Protein AF-A0A5D2HXD3-F1 (afdb_monomer)

Nearest PDB structures (foldseek):
  7uwz-assembly1_A  TM=4.731E-01  e=3.553E+00  synthetic construct
  5ndv-assembly2_S4  TM=2.616E-01  e=5.381E+00  Saccharomyces cerevisiae S288C
  7mq9-assembly1_L4  TM=2.301E-01  e=2.642E+00  Homo sapiens
  8ip9-assembly1_ja  TM=2.229E-01  e=7.680E+00  Triticum aestivum

Organism: Gossypium tomentosum (NCBI:txid34277)

Structure (mmCIF, N/CA/C/O backbone):
data_AF-A0A5D2HXD3-F1
#
_entry.id   AF-A0A5D2HXD3-F1
#
loop_
_atom_site.group_PDB
_atom_site.id
_atom_site.type_symbol
_atom_site.label_atom_id
_atom_site.label_alt_id
_atom_site.label_comp_id
_atom_site.label_asym_id
_atom_site.label_entity_id
_atom_site.label_seq_id
_atom_site.pdbx_PDB_ins_code
_atom_site.Cartn_x
_atom_site.Cartn_y
_atom_site.Cartn_z
_atom_site.occupancy
_atom_site.B_iso_or_equiv
_atom_site.auth_seq_id
_atom_site.auth_comp_id
_atom_site.auth_asym_id
_atom_site.auth_atom_id
_atom_site.pdbx_PDB_model_num
ATOM 1 N N . MET A 1 1 ? 28.229 1.646 -2.979 1.00 35.28 1 MET A N 1
ATOM 2 C CA . MET A 1 1 ? 27.863 2.748 -2.069 1.00 35.28 1 MET A CA 1
ATOM 3 C C . MET A 1 1 ? 26.700 3.480 -2.701 1.00 35.28 1 MET A C 1
ATOM 5 O O . MET A 1 1 ? 26.867 3.996 -3.797 1.00 35.28 1 MET A O 1
ATOM 9 N N . SER A 1 2 ? 25.514 3.406 -2.102 1.00 42.66 2 SER A N 1
ATOM 10 C CA . SER A 1 2 ? 24.307 4.002 -2.679 1.00 42.66 2 SER A CA 1
ATOM 11 C C . SER A 1 2 ? 24.342 5.512 -2.469 1.00 42.66 2 SER A C 1
ATOM 13 O O . SER A 1 2 ? 24.404 5.970 -1.330 1.00 42.66 2 SER A O 1
ATOM 15 N N . LEU A 1 3 ? 24.336 6.268 -3.567 1.00 49.59 3 LEU A N 1
ATOM 16 C CA . LEU A 1 3 ? 24.213 7.722 -3.569 1.00 49.59 3 LEU A CA 1
ATOM 17 C C . LEU A 1 3 ? 22.763 8.076 -3.235 1.00 49.59 3 LEU A C 1
ATOM 19 O O . LEU A 1 3 ? 21.933 8.254 -4.119 1.00 49.59 3 LEU A O 1
ATOM 23 N N . VAL A 1 4 ? 22.444 8.106 -1.945 1.00 52.22 4 VAL A N 1
ATOM 24 C CA . VAL A 1 4 ? 21.231 8.779 -1.484 1.00 52.22 4 VAL A CA 1
ATOM 25 C C . VAL A 1 4 ? 21.553 10.269 -1.528 1.00 52.22 4 VAL A C 1
ATOM 27 O O . VAL A 1 4 ? 22.388 10.739 -0.756 1.00 52.22 4 VAL A O 1
ATOM 30 N N . THR A 1 5 ? 20.973 10.987 -2.488 1.00 57.31 5 THR A N 1
ATOM 31 C CA . THR A 1 5 ? 21.123 12.441 -2.603 1.00 57.31 5 THR A CA 1
ATOM 32 C C . THR A 1 5 ? 20.481 13.122 -1.393 1.00 57.31 5 THR A C 1
ATOM 34 O O . THR A 1 5 ? 19.527 12.609 -0.804 1.00 57.31 5 THR A O 1
ATOM 37 N N . GLU A 1 6 ? 21.010 14.278 -0.992 1.00 57.38 6 GLU A N 1
ATOM 38 C CA . GLU A 1 6 ? 20.520 15.037 0.171 1.00 57.38 6 GLU A CA 1
ATOM 39 C C . GLU A 1 6 ? 19.031 15.412 0.045 1.00 57.38 6 GLU A C 1
ATOM 41 O O . GLU A 1 6 ? 18.339 15.536 1.050 1.00 57.38 6 GLU A O 1
ATOM 46 N N . GLU A 1 7 ? 18.517 15.466 -1.183 1.00 53.12 7 GLU A N 1
ATOM 47 C CA . GLU A 1 7 ? 17.107 15.677 -1.520 1.00 53.12 7 GLU A CA 1
ATOM 48 C C . GLU A 1 7 ? 16.202 14.502 -1.097 1.00 53.12 7 GLU A C 1
ATOM 50 O O . GLU A 1 7 ? 15.149 14.726 -0.506 1.00 53.12 7 GLU A O 1
ATOM 55 N N . ILE A 1 8 ? 16.651 13.247 -1.268 1.00 55.72 8 ILE A N 1
ATOM 56 C CA . ILE A 1 8 ? 15.938 12.043 -0.785 1.00 55.72 8 ILE A CA 1
ATOM 57 C C . ILE A 1 8 ? 15.947 11.987 0.752 1.00 55.72 8 ILE A C 1
ATOM 59 O O . ILE A 1 8 ? 15.026 11.464 1.378 1.00 55.72 8 ILE A O 1
ATOM 63 N N . LYS A 1 9 ? 16.990 12.539 1.386 1.00 51.06 9 LYS A N 1
ATOM 64 C CA . LYS A 1 9 ? 17.054 12.667 2.848 1.00 51.06 9 LYS A CA 1
ATOM 65 C C . LYS A 1 9 ? 16.150 13.795 3.360 1.00 51.06 9 LYS A C 1
ATOM 67 O O . LYS A 1 9 ? 15.583 13.646 4.437 1.00 51.06 9 LYS A O 1
ATOM 72 N N . ALA A 1 10 ? 16.011 14.888 2.609 1.00 51.97 10 ALA A N 1
ATOM 73 C CA . ALA A 1 10 ? 15.162 16.020 2.966 1.00 51.97 10 ALA A CA 1
ATOM 74 C C . ALA A 1 10 ? 13.664 15.696 2.814 1.00 51.97 10 ALA A C 1
ATOM 76 O O . ALA A 1 10 ? 12.894 16.015 3.722 1.00 51.97 10 ALA A O 1
ATOM 77 N N . SER A 1 11 ? 13.266 14.981 1.754 1.00 53.88 11 SER A N 1
ATOM 78 C CA . SER A 1 11 ? 11.865 14.579 1.532 1.00 53.88 11 SER A CA 1
ATOM 79 C C . SER A 1 11 ? 11.352 13.577 2.576 1.00 53.88 11 SER A C 1
ATOM 81 O O . SER A 1 11 ? 10.176 13.587 2.933 1.00 53.88 11 SER A O 1
ATOM 83 N N . ALA A 1 12 ? 12.244 12.781 3.180 1.00 53.59 12 ALA A N 1
ATOM 84 C CA . ALA A 1 12 ? 11.919 11.887 4.295 1.00 53.59 12 ALA A CA 1
ATOM 85 C C . ALA A 1 12 ? 11.495 12.617 5.593 1.00 53.59 12 ALA A C 1
ATOM 87 O O . ALA A 1 12 ? 11.070 11.966 6.548 1.00 53.59 12 ALA A O 1
ATOM 88 N N . SER A 1 13 ? 11.612 13.949 5.644 1.00 55.44 13 SER A N 1
ATOM 89 C CA . SER A 1 13 ? 11.308 14.782 6.822 1.00 55.44 13 SER A CA 1
ATOM 90 C C . SER A 1 13 ? 9.997 15.566 6.711 1.00 55.44 13 SER A C 1
ATOM 92 O O . SER A 1 13 ? 9.614 16.248 7.664 1.00 55.44 13 SER A O 1
ATOM 94 N N . GLU A 1 14 ? 9.305 15.504 5.573 1.00 73.25 14 GLU A N 1
ATOM 95 C CA . GLU A 1 14 ? 8.075 16.265 5.353 1.00 73.25 14 GLU A CA 1
ATOM 96 C C . GLU A 1 14 ? 6.880 15.577 6.018 1.00 73.25 14 GLU A C 1
ATOM 98 O O . GLU A 1 14 ? 6.242 14.679 5.470 1.00 73.25 14 GLU A O 1
ATOM 103 N N . VAL A 1 15 ? 6.575 16.011 7.241 1.00 79.62 15 VAL A N 1
ATOM 104 C CA . VAL A 1 15 ? 5.404 15.548 7.989 1.00 79.62 15 VAL A CA 1
ATOM 105 C C . VAL A 1 15 ? 4.238 16.491 7.734 1.00 79.62 15 VAL A C 1
ATOM 107 O O . VAL A 1 15 ? 4.206 17.621 8.225 1.00 79.62 15 VAL A O 1
ATOM 110 N N . TYR A 1 16 ? 3.244 15.994 7.011 1.00 82.62 16 TYR A N 1
ATOM 111 C CA . TYR A 1 16 ? 1.963 16.665 6.832 1.00 82.62 16 TYR A CA 1
ATOM 112 C C . TYR A 1 16 ? 1.009 16.290 7.975 1.00 82.62 16 TYR A C 1
ATOM 114 O O . TYR A 1 16 ? 1.046 15.175 8.496 1.00 82.62 16 TYR A O 1
ATOM 122 N N . ARG A 1 17 ? 0.171 17.238 8.408 1.00 85.31 17 ARG A N 1
ATOM 123 C CA . ARG A 1 17 ? -0.833 17.034 9.463 1.00 85.31 17 ARG A CA 1
ATOM 124 C C . ARG A 1 17 ? -2.174 17.578 8.990 1.00 85.31 17 ARG A C 1
ATOM 126 O O . ARG A 1 17 ? -2.217 18.647 8.389 1.00 85.31 17 ARG A O 1
ATOM 133 N N . GLY A 1 18 ? -3.247 16.870 9.328 1.00 85.38 18 GLY A N 1
ATOM 134 C CA . GLY A 1 18 ? -4.608 17.206 8.913 1.00 85.38 18 GLY A CA 1
ATOM 135 C C . GLY A 1 18 ? -5.097 16.323 7.767 1.00 85.38 18 GLY A C 1
ATOM 136 O O . GLY A 1 18 ? -4.338 15.980 6.863 1.00 85.38 18 GLY A O 1
ATOM 137 N N . ASP A 1 19 ? -6.374 15.956 7.841 1.00 83.50 19 ASP A N 1
ATOM 138 C CA . ASP A 1 19 ? -7.031 14.996 6.949 1.00 83.50 19 ASP A CA 1
ATOM 139 C C . ASP A 1 19 ? -6.931 15.404 5.467 1.00 83.50 19 ASP A C 1
ATOM 141 O O . ASP A 1 19 ? -6.384 14.667 4.646 1.00 83.50 19 ASP A O 1
ATOM 145 N N . GLU A 1 20 ? -7.342 16.630 5.140 1.00 87.06 20 GLU A N 1
ATOM 146 C CA . GLU A 1 20 ? -7.383 17.140 3.762 1.00 87.06 20 GLU A CA 1
ATOM 147 C C . GLU A 1 20 ? -5.996 17.170 3.098 1.00 87.06 20 GLU A C 1
ATOM 149 O O . GLU A 1 20 ? -5.820 16.708 1.969 1.00 87.06 20 GLU A O 1
ATOM 154 N N . ILE A 1 21 ? -4.980 17.669 3.810 1.00 86.94 21 ILE A N 1
ATOM 155 C CA . ILE A 1 21 ? -3.617 17.788 3.273 1.00 86.94 21 ILE A CA 1
ATOM 156 C C . ILE A 1 21 ? -3.013 16.400 3.055 1.00 86.94 21 ILE A C 1
ATOM 158 O O . ILE A 1 21 ? -2.413 16.153 2.008 1.00 86.94 21 ILE A O 1
ATOM 162 N N . CYS A 1 22 ? -3.184 15.482 4.012 1.00 85.50 22 CYS A N 1
ATOM 163 C CA . CYS A 1 22 ? -2.689 14.113 3.888 1.00 85.50 22 CYS A CA 1
ATOM 164 C C . CYS A 1 22 ? -3.349 13.377 2.714 1.00 85.50 22 CYS A C 1
ATOM 166 O O . CYS A 1 22 ? -2.658 12.678 1.968 1.00 85.50 22 CYS A O 1
ATOM 168 N N . GLN A 1 23 ? -4.651 13.572 2.488 1.00 85.88 23 GLN A N 1
ATOM 169 C CA . GLN A 1 23 ? -5.356 13.015 1.330 1.00 85.88 23 GLN A CA 1
ATOM 170 C C . GLN A 1 23 ? -4.796 13.534 0.002 1.00 85.88 23 GLN A C 1
ATOM 172 O O . GLN A 1 23 ? -4.513 12.740 -0.893 1.00 85.88 23 GLN A O 1
ATOM 177 N N . VAL A 1 24 ? -4.583 14.844 -0.133 1.00 88.62 24 VAL A N 1
ATOM 178 C CA . VAL A 1 24 ? -4.027 15.428 -1.366 1.00 88.62 24 VAL A CA 1
ATOM 179 C C . VAL A 1 24 ? -2.587 14.963 -1.598 1.00 88.62 24 VAL A C 1
ATOM 181 O O . VAL A 1 24 ? -2.238 14.512 -2.690 1.00 88.62 24 VAL A O 1
ATOM 184 N N . LYS A 1 25 ? -1.744 15.028 -0.561 1.00 88.25 25 LYS A N 1
ATOM 185 C CA . LYS A 1 25 ? -0.315 14.704 -0.661 1.00 88.25 25 LYS A CA 1
ATOM 186 C C . LYS A 1 25 ? -0.061 13.226 -0.928 1.00 88.25 25 LYS A C 1
ATOM 188 O O . LYS A 1 25 ? 0.795 12.905 -1.744 1.00 88.25 25 LYS A O 1
ATOM 193 N N . SER A 1 26 ? -0.817 12.330 -0.299 1.00 86.88 26 SER A N 1
ATOM 194 C CA . SER A 1 26 ? -0.689 10.891 -0.554 1.00 86.88 26 SER A CA 1
ATOM 195 C C . SER A 1 26 ? -1.085 10.509 -1.978 1.00 86.88 26 SER A C 1
ATOM 197 O O . SER A 1 26 ? -0.353 9.759 -2.617 1.00 86.88 26 SER A O 1
ATOM 199 N N . LYS A 1 27 ? -2.186 11.058 -2.511 1.00 90.44 27 LYS A N 1
ATOM 200 C CA . LYS A 1 27 ? -2.594 10.843 -3.908 1.00 90.44 27 LYS A CA 1
ATOM 201 C C . LYS A 1 27 ? -1.521 11.329 -4.881 1.00 90.44 27 LYS A C 1
ATOM 203 O O . LYS A 1 27 ? -1.152 10.584 -5.782 1.00 90.44 27 LYS A O 1
ATOM 208 N N . SER A 1 28 ? -1.002 12.541 -4.666 1.00 88.56 28 SER A N 1
ATOM 209 C CA . SER A 1 28 ? 0.068 13.120 -5.489 1.00 88.56 28 SER A CA 1
ATOM 210 C C . SER A 1 28 ? 1.342 12.272 -5.449 1.00 88.56 28 SER A C 1
ATOM 212 O O . SER A 1 28 ? 1.915 11.996 -6.499 1.00 88.56 28 SER A O 1
ATOM 214 N N . LEU A 1 29 ? 1.744 11.797 -4.266 1.00 89.06 29 LEU A N 1
ATOM 215 C CA . LEU A 1 29 ? 2.902 10.917 -4.107 1.00 89.06 29 LEU A CA 1
ATOM 216 C C . LEU A 1 29 ? 2.710 9.574 -4.825 1.00 89.06 29 LEU A C 1
ATOM 218 O O . LEU A 1 29 ? 3.629 9.085 -5.473 1.00 89.06 29 LEU A O 1
ATOM 222 N N . LEU A 1 30 ? 1.525 8.965 -4.717 1.00 91.00 30 LEU A N 1
ATOM 223 C CA . LEU A 1 30 ? 1.221 7.710 -5.407 1.00 91.00 30 LEU A CA 1
ATOM 224 C C . LEU A 1 30 ? 1.280 7.891 -6.925 1.00 91.00 30 LEU A C 1
ATOM 226 O O . LEU A 1 30 ? 1.904 7.076 -7.597 1.00 91.00 30 LEU A O 1
ATOM 230 N N . GLU A 1 31 ? 0.690 8.966 -7.446 1.00 90.06 31 GLU A N 1
ATOM 231 C CA . GLU A 1 31 ? 0.700 9.278 -8.875 1.00 90.06 31 GLU A CA 1
ATOM 232 C C . GLU A 1 31 ? 2.121 9.498 -9.409 1.00 90.06 31 GLU A C 1
ATOM 234 O O . GLU A 1 31 ? 2.502 8.866 -10.395 1.00 90.06 31 GLU A O 1
ATOM 239 N N . GLU A 1 32 ? 2.932 10.312 -8.724 1.00 88.69 32 GLU A N 1
ATOM 240 C CA . GLU A 1 32 ? 4.339 10.549 -9.083 1.00 88.69 32 GLU A CA 1
ATOM 241 C C . GLU A 1 32 ? 5.143 9.239 -9.118 1.00 88.69 32 GLU A C 1
ATOM 243 O O . GLU A 1 32 ? 5.977 9.012 -9.997 1.00 88.69 32 GLU A O 1
ATOM 248 N N . MET A 1 33 ? 4.837 8.333 -8.190 1.00 88.75 33 MET A N 1
ATOM 249 C CA . MET A 1 33 ? 5.487 7.032 -8.073 1.00 88.75 33 MET A CA 1
ATOM 250 C C . MET A 1 33 ? 4.846 5.957 -8.963 1.00 88.75 33 MET A C 1
ATOM 252 O O . MET A 1 33 ? 5.240 4.799 -8.865 1.00 88.75 33 MET A O 1
ATOM 256 N N . GLY A 1 34 ? 3.892 6.289 -9.839 1.00 87.75 34 GLY A N 1
ATOM 257 C CA . GLY A 1 34 ? 3.267 5.338 -10.772 1.00 87.75 34 GLY A CA 1
ATOM 258 C C . GLY A 1 34 ? 2.326 4.319 -10.116 1.00 87.75 34 GLY A C 1
ATOM 259 O O . GLY A 1 34 ? 2.048 3.257 -10.674 1.00 87.75 34 GLY A O 1
ATOM 260 N N . MET A 1 35 ? 1.831 4.629 -8.920 1.00 91.50 35 MET A N 1
ATOM 261 C CA . MET A 1 35 ? 0.855 3.836 -8.180 1.00 91.50 35 MET A CA 1
ATOM 262 C C . MET A 1 35 ? -0.55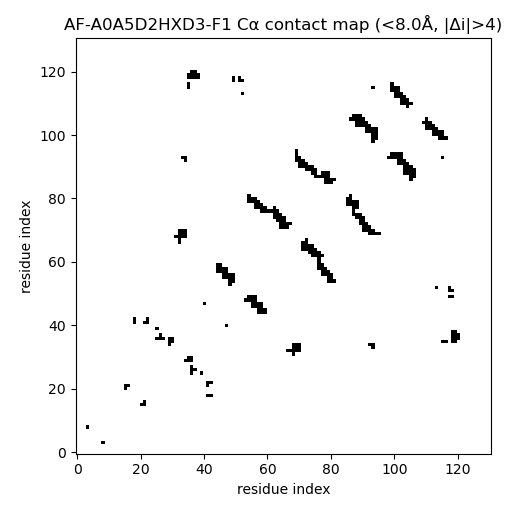3 4.447 -8.323 1.00 91.50 35 MET A C 1
ATOM 264 O O . MET A 1 35 ? -0.703 5.664 -8.437 1.00 91.50 35 MET A O 1
ATOM 268 N N . PRO A 1 36 ? -1.623 3.636 -8.288 1.00 91.00 36 PRO A N 1
ATOM 269 C CA . PRO A 1 36 ? -2.980 4.154 -8.419 1.00 91.00 36 PRO A CA 1
ATOM 270 C C . PRO A 1 36 ? -3.387 5.018 -7.214 1.00 91.00 36 PRO A C 1
ATOM 272 O O . PRO A 1 36 ? -3.205 4.629 -6.062 1.00 91.00 36 PRO A O 1
ATOM 275 N N . ARG A 1 37 ? -3.994 6.184 -7.476 1.00 90.00 37 ARG A N 1
ATOM 276 C CA . ARG A 1 37 ? -4.354 7.194 -6.455 1.00 90.00 37 ARG A CA 1
ATOM 277 C C . ARG A 1 37 ? -5.304 6.694 -5.364 1.00 90.00 37 ARG A C 1
ATOM 279 O O . ARG A 1 37 ? -5.281 7.214 -4.256 1.00 90.00 37 ARG A O 1
ATOM 286 N N . GLY A 1 38 ? -6.146 5.709 -5.667 1.00 87.56 38 GLY A N 1
ATOM 287 C CA . GLY A 1 38 ? -7.073 5.106 -4.706 1.00 87.56 38 GLY A CA 1
ATOM 288 C C . GLY A 1 38 ? -6.494 3.907 -3.953 1.00 87.56 38 GLY A C 1
ATOM 289 O O . GLY A 1 38 ? -7.230 3.253 -3.225 1.00 87.56 38 GLY A O 1
ATOM 290 N N . LEU A 1 39 ? -5.199 3.597 -4.102 1.00 88.19 39 LEU A N 1
ATOM 291 C CA . LEU A 1 39 ? -4.564 2.453 -3.437 1.00 88.19 39 LEU A CA 1
ATOM 292 C C . LEU A 1 39 ? -4.563 2.558 -1.907 1.00 88.19 39 LEU A C 1
ATOM 294 O O . LEU A 1 39 ? -4.535 1.539 -1.218 1.00 88.19 39 LEU A O 1
ATOM 298 N N . LEU A 1 40 ? -4.560 3.781 -1.378 1.00 84.94 40 LEU A N 1
ATOM 299 C CA . LEU A 1 40 ? -4.588 4.062 0.052 1.00 84.94 40 LEU A CA 1
ATOM 300 C C . LEU A 1 40 ? -5.791 4.969 0.349 1.00 84.94 40 LEU A C 1
ATOM 302 O O . LEU A 1 40 ? -5.666 6.190 0.240 1.00 84.94 40 LEU A O 1
ATOM 306 N N . PRO A 1 41 ? -6.963 4.405 0.693 1.00 75.06 41 PRO A N 1
ATOM 307 C CA . PRO A 1 41 ? -8.089 5.197 1.159 1.00 75.06 41 PRO A CA 1
ATOM 308 C C . PRO A 1 41 ? -7.706 5.817 2.505 1.00 75.06 41 PRO A C 1
ATOM 310 O O . PRO A 1 41 ? -7.700 5.143 3.527 1.00 75.06 41 PRO A O 1
ATOM 313 N N . LEU A 1 42 ? -7.332 7.099 2.497 1.00 74.62 42 LEU A N 1
ATOM 314 C CA . LEU A 1 42 ? -6.958 7.840 3.708 1.00 74.62 42 LEU A CA 1
ATOM 315 C C . LEU A 1 42 ? -8.162 8.380 4.496 1.00 74.62 42 LEU A C 1
ATOM 317 O O . LEU A 1 42 ? -7.983 9.093 5.477 1.00 74.62 42 LEU A O 1
ATOM 321 N N . LYS A 1 43 ? -9.381 8.042 4.077 1.00 70.00 43 LYS A N 1
ATOM 322 C CA . LYS A 1 43 ? -10.619 8.396 4.765 1.00 70.00 43 LYS A CA 1
ATOM 323 C C . LYS A 1 43 ? -11.217 7.126 5.373 1.00 70.00 43 LYS A C 1
ATOM 325 O O . LYS A 1 43 ? -11.241 6.102 4.695 1.00 70.00 43 LYS A O 1
ATOM 330 N N . ASP A 1 44 ? -11.655 7.203 6.631 1.00 65.19 44 ASP A N 1
ATOM 331 C CA . ASP A 1 44 ? -12.298 6.098 7.363 1.00 65.19 44 ASP A CA 1
ATOM 332 C C . ASP A 1 44 ? -11.410 4.829 7.518 1.00 65.19 44 ASP A C 1
ATOM 334 O O . ASP A 1 44 ? -11.861 3.708 7.321 1.00 65.19 44 ASP A O 1
ATOM 338 N N . ILE A 1 45 ? -10.128 5.001 7.892 1.00 67.81 45 ILE A N 1
ATOM 339 C CA . ILE A 1 45 ? -9.029 3.995 7.856 1.00 67.81 45 ILE A CA 1
ATOM 340 C C . ILE A 1 45 ? -9.145 2.834 8.891 1.00 67.81 45 ILE A C 1
ATOM 342 O O . ILE A 1 45 ? -8.151 2.212 9.249 1.00 67.81 45 ILE A O 1
ATOM 346 N N . GLU A 1 46 ? -10.319 2.486 9.413 1.00 63.72 46 GLU A N 1
ATOM 347 C CA . GLU A 1 46 ? -10.427 1.399 10.411 1.00 63.72 46 GLU A CA 1
ATOM 348 C C . GLU A 1 46 ? -10.546 0.012 9.750 1.00 63.72 46 GLU A C 1
ATOM 350 O O . GLU A 1 46 ? -9.707 -0.874 9.944 1.00 63.72 46 GLU A O 1
ATOM 355 N N . GLU A 1 47 ? -11.556 -0.166 8.904 1.00 69.12 47 GLU A N 1
ATOM 356 C CA . GLU A 1 47 ? -11.767 -1.360 8.086 1.00 69.12 47 GLU A CA 1
ATOM 357 C C . GLU A 1 47 ? -12.397 -0.919 6.761 1.00 69.12 47 GLU A C 1
ATOM 359 O O . GLU A 1 47 ? -13.539 -0.466 6.725 1.00 69.12 47 GLU A O 1
ATOM 364 N N . CYS A 1 48 ? -11.649 -1.050 5.665 1.00 72.38 48 CYS A N 1
ATOM 365 C CA . CYS A 1 48 ? -12.081 -0.616 4.339 1.00 72.38 48 CYS A CA 1
ATOM 366 C C . CYS A 1 48 ? -12.176 -1.810 3.393 1.00 72.38 48 CYS A C 1
ATOM 368 O O . CYS A 1 48 ? -11.359 -2.726 3.426 1.00 72.38 48 CYS A O 1
ATOM 370 N N . GLY A 1 49 ? -13.155 -1.798 2.496 1.00 72.94 49 GLY A N 1
ATOM 371 C CA . GLY A 1 49 ? -13.231 -2.751 1.394 1.00 72.94 49 GLY A CA 1
ATOM 372 C C . GLY A 1 49 ? -12.862 -2.079 0.081 1.00 72.94 49 GLY A C 1
ATOM 373 O O . GLY A 1 49 ? -13.364 -1.001 -0.218 1.00 72.94 49 GLY A O 1
ATOM 374 N N . PHE A 1 50 ? -12.047 -2.732 -0.746 1.00 80.88 50 PHE A N 1
ATOM 375 C CA . PHE A 1 50 ? -11.982 -2.352 -2.157 1.00 80.88 50 PHE A CA 1
ATOM 376 C C . PHE A 1 50 ? -13.187 -2.964 -2.871 1.00 80.88 50 PHE A C 1
ATOM 378 O O . PHE A 1 50 ? -13.154 -4.144 -3.231 1.00 80.88 50 PHE A O 1
ATOM 385 N N . GLU A 1 51 ? -14.249 -2.176 -3.061 1.00 77.06 51 GLU A N 1
ATOM 386 C CA . GLU A 1 51 ? -15.519 -2.623 -3.659 1.00 77.06 51 GLU A CA 1
ATOM 387 C C . GLU A 1 51 ? -15.302 -3.364 -4.983 1.00 77.06 51 GLU A C 1
ATOM 389 O O . GLU A 1 51 ? -15.834 -4.455 -5.185 1.00 77.06 51 GLU A O 1
ATOM 394 N N . LYS A 1 52 ? -14.413 -2.837 -5.836 1.00 83.31 52 LYS A N 1
ATOM 395 C CA . LYS A 1 52 ? -14.094 -3.399 -7.158 1.00 83.31 52 LYS A CA 1
ATOM 396 C C . LYS A 1 52 ? -13.475 -4.804 -7.113 1.00 83.31 52 LYS A C 1
ATOM 398 O O . LYS A 1 52 ? -13.547 -5.520 -8.107 1.00 83.31 52 LYS A O 1
ATOM 403 N N . ILE A 1 53 ? -12.875 -5.218 -5.992 1.00 86.19 53 ILE A N 1
ATOM 404 C CA . ILE A 1 53 ? -12.305 -6.572 -5.819 1.00 86.19 53 ILE A CA 1
ATOM 405 C C . ILE A 1 53 ? -12.975 -7.378 -4.698 1.00 86.19 53 ILE A C 1
ATOM 407 O O . ILE A 1 53 ? -12.609 -8.535 -4.485 1.00 86.19 53 ILE A O 1
ATOM 411 N N . GLY A 1 54 ? -13.931 -6.792 -3.969 1.00 84.25 54 GLY A N 1
ATOM 412 C CA . GLY A 1 54 ? -14.645 -7.445 -2.869 1.00 84.25 54 GLY A CA 1
ATOM 413 C C . GLY A 1 54 ? -13.734 -7.933 -1.737 1.00 84.25 54 GLY A C 1
ATOM 414 O O . GLY A 1 54 ? -14.020 -8.959 -1.117 1.00 84.25 54 GLY A O 1
ATOM 415 N N . LYS A 1 55 ? -12.603 -7.257 -1.493 1.00 86.31 55 LYS A N 1
ATOM 416 C CA . LYS A 1 55 ? -11.631 -7.648 -0.459 1.00 86.31 55 LYS A CA 1
ATOM 417 C C . LYS A 1 55 ? -11.662 -6.676 0.719 1.00 86.31 55 LYS A C 1
ATOM 419 O O . LYS A 1 55 ? -11.309 -5.513 0.520 1.00 86.31 55 LYS A O 1
ATOM 424 N N . PRO A 1 56 ? -12.009 -7.149 1.933 1.00 88.56 56 PRO A N 1
ATOM 425 C CA . PRO A 1 56 ? -11.785 -6.395 3.157 1.00 88.56 56 PRO A CA 1
ATOM 426 C C . PRO A 1 56 ? -10.288 -6.207 3.406 1.00 88.56 56 PRO A C 1
ATOM 428 O O . PRO A 1 56 ? -9.481 -7.130 3.225 1.00 88.56 56 PRO A O 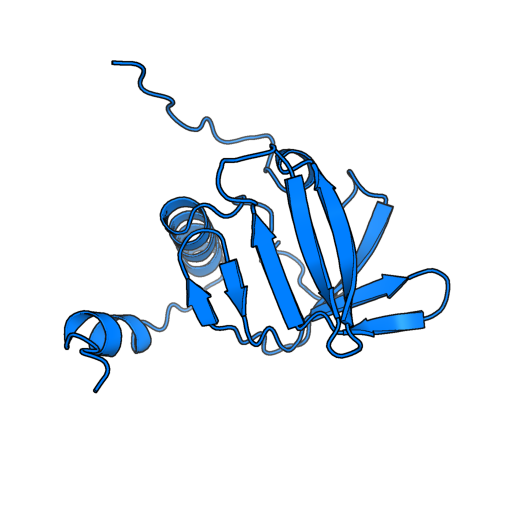1
ATOM 431 N N . VAL A 1 57 ? -9.932 -5.010 3.840 1.00 89.25 57 VAL A N 1
ATOM 432 C CA . VAL A 1 57 ? -8.585 -4.571 4.174 1.00 89.25 57 VAL A CA 1
ATOM 433 C C . VAL A 1 57 ? -8.664 -3.815 5.494 1.00 89.25 57 VAL A C 1
ATOM 435 O O . VAL A 1 57 ? -9.494 -2.930 5.667 1.00 89.25 57 VAL A O 1
ATOM 438 N N . SER A 1 58 ? -7.807 -4.178 6.439 1.00 89.12 58 SER A N 1
ATOM 439 C CA . SER A 1 58 ? -7.657 -3.444 7.689 1.00 89.12 58 SER A CA 1
ATOM 440 C C . SER A 1 58 ? -6.349 -2.672 7.653 1.00 89.12 58 SER A C 1
ATOM 442 O O . SER A 1 58 ? -5.320 -3.176 7.182 1.00 89.12 58 SER A O 1
ATOM 444 N N . TYR A 1 59 ? -6.385 -1.477 8.219 1.00 89.31 59 TYR A N 1
ATOM 445 C CA . TYR A 1 59 ? -5.217 -0.634 8.390 1.00 89.31 59 TYR A CA 1
ATOM 446 C C . TYR A 1 59 ? -4.945 -0.461 9.887 1.00 89.31 59 TYR A C 1
ATOM 448 O O . TYR A 1 59 ? -5.852 -0.472 10.715 1.00 89.31 59 TYR A O 1
ATOM 456 N N . ALA A 1 60 ? -3.675 -0.391 10.259 1.00 88.25 60 ALA A N 1
ATOM 457 C CA . ALA A 1 60 ? -3.257 -0.042 11.605 1.00 88.25 60 ALA A CA 1
ATOM 458 C C . ALA A 1 60 ? -3.250 1.481 11.766 1.00 88.25 60 ALA A C 1
ATOM 460 O O . ALA A 1 60 ? -3.199 2.217 10.782 1.00 88.25 60 ALA A O 1
ATOM 461 N N . THR A 1 61 ? -3.202 1.945 13.016 1.00 85.19 61 THR A N 1
ATOM 462 C CA . THR A 1 61 ? -3.029 3.368 13.345 1.00 85.19 61 THR A CA 1
ATOM 463 C C . THR A 1 61 ? -1.795 3.976 12.673 1.00 85.19 61 THR A C 1
ATOM 465 O O . THR A 1 61 ? -1.811 5.141 12.293 1.00 85.19 61 THR A O 1
ATOM 468 N N . GLU A 1 62 ? -0.737 3.180 12.501 1.00 85.06 62 GLU A N 1
ATOM 469 C CA . GLU A 1 62 ?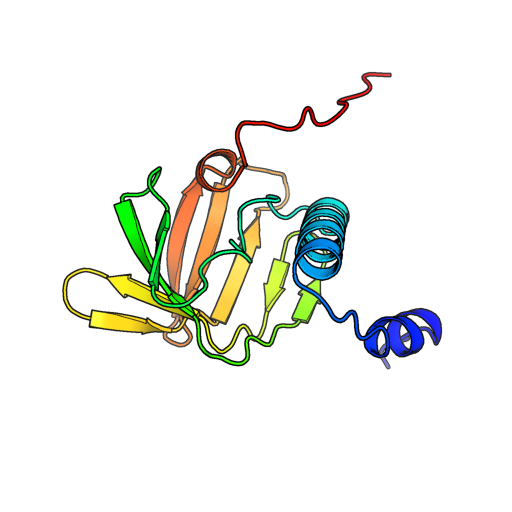 0.492 3.588 11.829 1.00 85.06 62 GLU A CA 1
ATOM 470 C C . GLU A 1 62 ? 0.795 2.641 10.664 1.00 85.06 62 GLU A C 1
ATOM 472 O O . GLU A 1 62 ? 1.013 1.438 10.846 1.00 85.06 62 GLU A O 1
ATOM 477 N N . VAL A 1 63 ? 0.824 3.201 9.454 1.00 89.06 63 VAL A N 1
ATOM 478 C CA . VAL A 1 63 ? 1.221 2.511 8.223 1.00 89.06 63 VAL A CA 1
ATOM 479 C C . VAL A 1 63 ? 2.579 3.047 7.800 1.00 89.06 63 VAL A C 1
ATOM 481 O O . VAL A 1 63 ? 2.768 4.254 7.667 1.00 89.06 63 VAL A O 1
ATOM 484 N N . THR A 1 64 ? 3.535 2.149 7.576 1.00 90.81 64 THR A N 1
ATOM 485 C CA . THR A 1 64 ? 4.881 2.513 7.114 1.00 90.81 64 THR A CA 1
ATOM 486 C C . THR A 1 64 ? 5.233 1.719 5.872 1.00 90.81 64 THR A C 1
ATOM 488 O O . THR A 1 64 ? 4.855 0.555 5.745 1.00 90.81 64 THR A O 1
ATOM 491 N N . ALA A 1 65 ? 5.940 2.348 4.938 1.00 92.88 65 ALA A N 1
ATOM 492 C CA . ALA A 1 65 ? 6.414 1.701 3.726 1.00 92.88 65 ALA A CA 1
ATOM 493 C C . ALA A 1 65 ? 7.589 2.470 3.118 1.00 92.88 65 ALA A C 1
ATOM 495 O O . ALA A 1 65 ? 7.823 3.635 3.430 1.00 92.88 65 ALA A O 1
ATOM 496 N N . VAL A 1 66 ? 8.305 1.811 2.213 1.00 91.81 66 VAL A N 1
ATOM 497 C CA . VAL A 1 66 ? 9.273 2.435 1.311 1.00 91.81 66 VAL A CA 1
ATOM 498 C C . VAL A 1 66 ? 8.644 2.480 -0.073 1.00 91.81 66 VAL A C 1
ATOM 500 O O . VAL A 1 66 ? 8.323 1.429 -0.627 1.00 91.81 66 VAL A O 1
ATOM 503 N N . ILE A 1 67 ? 8.460 3.680 -0.617 1.00 89.75 67 ILE A N 1
ATOM 504 C CA . ILE A 1 67 ? 7.866 3.884 -1.939 1.00 89.75 67 ILE A CA 1
ATOM 505 C C . ILE A 1 67 ? 8.990 4.145 -2.943 1.00 89.75 67 ILE A C 1
ATOM 507 O O . ILE A 1 67 ? 9.863 4.980 -2.725 1.00 89.75 67 ILE A O 1
ATOM 511 N N . GLU A 1 68 ? 8.973 3.385 -4.026 1.00 90.75 68 GLU A N 1
ATOM 512 C CA . GLU A 1 68 ? 9.822 3.512 -5.202 1.00 90.75 68 GLU A CA 1
ATOM 513 C C . GLU A 1 68 ? 8.917 3.615 -6.438 1.00 90.75 68 GLU A C 1
ATOM 515 O O . GLU A 1 68 ? 7.716 3.331 -6.387 1.00 90.75 68 GLU A O 1
ATOM 520 N N . LYS A 1 69 ? 9.500 3.956 -7.588 1.00 91.00 69 LYS A N 1
ATOM 521 C CA . LYS A 1 69 ? 8.762 3.967 -8.852 1.00 91.00 69 LYS A CA 1
ATOM 522 C C . LYS A 1 69 ? 8.110 2.602 -9.122 1.00 91.00 69 LYS A C 1
ATOM 524 O O . LYS A 1 69 ? 8.791 1.577 -9.150 1.00 91.00 69 LYS A O 1
ATOM 529 N N . ASN A 1 70 ? 6.797 2.615 -9.341 1.00 91.75 70 ASN A N 1
ATOM 530 C CA . ASN A 1 70 ? 5.904 1.479 -9.567 1.00 91.75 70 ASN A CA 1
ATOM 531 C C . ASN A 1 70 ? 5.912 0.424 -8.448 1.00 91.75 70 ASN A C 1
ATOM 533 O O . ASN A 1 70 ? 5.469 -0.707 -8.671 1.00 91.75 70 ASN A O 1
ATOM 537 N N . ARG A 1 71 ? 6.442 0.734 -7.254 1.00 93.25 71 ARG A N 1
ATOM 538 C CA . ARG A 1 71 ? 6.628 -0.269 -6.205 1.00 93.25 71 ARG A CA 1
ATOM 539 C C . ARG A 1 71 ? 6.589 0.302 -4.793 1.00 93.25 71 ARG A C 1
ATOM 541 O O . ARG A 1 71 ? 7.243 1.274 -4.462 1.00 93.25 71 ARG A O 1
ATOM 548 N N . ILE A 1 72 ? 5.904 -0.403 -3.908 1.00 95.00 72 ILE A N 1
ATOM 549 C CA . ILE A 1 72 ? 5.898 -0.193 -2.465 1.00 95.00 72 ILE A CA 1
ATOM 550 C C . ILE A 1 72 ? 6.533 -1.430 -1.823 1.00 95.00 72 ILE A C 1
ATOM 552 O O . ILE A 1 72 ? 6.145 -2.561 -2.116 1.00 95.00 72 ILE A O 1
ATOM 556 N N . LYS A 1 73 ? 7.527 -1.234 -0.959 1.00 94.12 73 LYS A N 1
ATOM 557 C CA . LYS A 1 73 ? 8.247 -2.285 -0.225 1.00 94.12 73 LYS A CA 1
ATOM 558 C C . LYS A 1 73 ? 8.134 -2.059 1.274 1.00 94.12 73 LYS A C 1
ATOM 560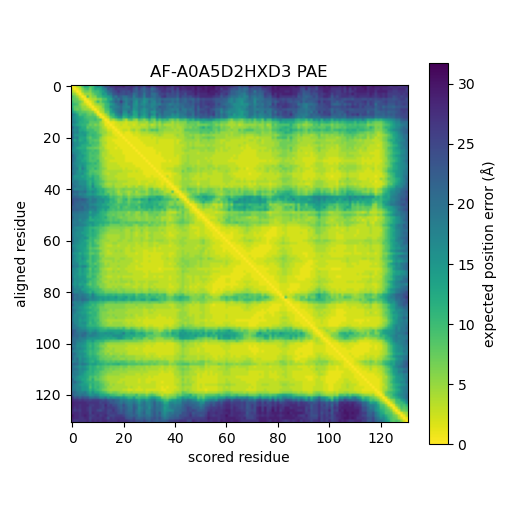 O O . LYS A 1 73 ? 7.929 -0.933 1.721 1.00 94.12 73 LYS A O 1
ATOM 565 N N . LYS A 1 74 ? 8.383 -3.114 2.057 1.00 93.88 74 LYS A N 1
ATOM 566 C CA . LYS A 1 74 ? 8.398 -3.053 3.531 1.00 93.88 74 LYS A CA 1
ATOM 567 C C . LYS A 1 74 ? 7.113 -2.428 4.089 1.00 93.88 74 LYS A C 1
ATOM 569 O O . LYS A 1 74 ? 7.169 -1.665 5.049 1.00 93.88 74 LYS A O 1
ATOM 574 N N . LEU A 1 75 ? 5.983 -2.726 3.448 1.00 94.50 75 LEU A N 1
ATOM 575 C CA . LEU A 1 75 ? 4.677 -2.260 3.881 1.00 94.50 75 LEU A CA 1
ATOM 576 C C . LEU A 1 75 ? 4.338 -2.907 5.226 1.00 94.50 75 LEU A C 1
ATOM 578 O O . LEU A 1 75 ? 4.396 -4.126 5.365 1.00 94.50 75 LEU A O 1
ATOM 582 N N . ASN A 1 76 ? 3.990 -2.087 6.209 1.00 93.38 76 ASN A N 1
ATOM 583 C CA . ASN A 1 76 ? 3.518 -2.511 7.520 1.00 93.38 76 ASN A CA 1
ATOM 584 C C . ASN A 1 76 ? 2.209 -1.806 7.852 1.00 93.38 76 ASN A C 1
ATOM 586 O O . ASN A 1 76 ? 1.924 -0.726 7.343 1.00 93.38 76 ASN A O 1
ATOM 590 N N . GLY A 1 77 ? 1.428 -2.420 8.737 1.00 91.12 77 GLY A N 1
ATOM 591 C CA . GLY A 1 77 ? 0.151 -1.859 9.164 1.00 91.12 77 GLY A CA 1
ATOM 592 C C . GLY A 1 77 ? -0.985 -2.070 8.165 1.00 91.12 77 GLY A C 1
ATOM 593 O O . GLY A 1 77 ? -2.047 -1.511 8.369 1.00 91.12 77 GLY A O 1
ATOM 594 N N . VAL A 1 78 ? -0.813 -2.891 7.122 1.00 91.94 78 VAL A N 1
ATOM 595 C CA . VAL A 1 78 ? -1.892 -3.238 6.181 1.00 91.94 78 VAL A CA 1
ATOM 596 C C . VAL A 1 78 ? -2.118 -4.746 6.175 1.00 91.94 78 VAL A C 1
ATOM 598 O O . VAL A 1 78 ? -1.178 -5.534 6.019 1.00 91.94 78 VAL A O 1
ATOM 601 N N . LYS A 1 79 ? -3.377 -5.157 6.335 1.00 91.88 79 LYS A N 1
ATOM 602 C CA . LYS A 1 79 ? -3.810 -6.555 6.259 1.00 91.88 79 LYS A CA 1
ATOM 603 C C . LYS A 1 79 ? -4.964 -6.689 5.284 1.00 91.88 79 LYS A C 1
ATOM 605 O O . LYS A 1 79 ? -5.862 -5.864 5.285 1.00 91.88 79 LYS A O 1
ATOM 610 N N . SER A 1 80 ? -4.986 -7.758 4.500 1.00 91.62 80 SER A N 1
ATOM 611 C CA . SER A 1 80 ? -6.136 -8.121 3.672 1.00 91.62 80 SER A CA 1
ATOM 612 C C . SER A 1 80 ? -6.756 -9.415 4.177 1.00 91.62 80 SER A C 1
ATOM 614 O O . SER A 1 80 ? -6.049 -10.323 4.622 1.00 91.62 80 SER A O 1
ATOM 616 N N . LYS A 1 81 ? -8.084 -9.504 4.126 1.00 89.88 81 LYS A N 1
ATOM 617 C CA . LYS A 1 81 ? -8.807 -10.719 4.485 1.00 89.88 81 LYS A CA 1
ATOM 618 C C . LYS A 1 81 ? -8.852 -11.660 3.287 1.00 89.88 81 LYS A C 1
ATOM 620 O O . LYS A 1 81 ? -9.532 -11.400 2.291 1.00 89.88 81 LYS A O 1
ATOM 625 N N . GLU A 1 82 ? -8.147 -12.780 3.394 1.00 82.88 82 GLU A N 1
ATOM 626 C CA . GLU A 1 82 ? -8.257 -13.881 2.442 1.00 82.88 82 GLU A CA 1
ATOM 627 C C . GLU A 1 82 ? -9.043 -15.023 3.093 1.00 82.88 82 GLU A C 1
ATOM 629 O O . GLU A 1 82 ? -8.627 -15.607 4.094 1.00 82.88 82 GLU A O 1
ATOM 634 N N . LEU A 1 83 ? -10.221 -15.315 2.530 1.00 81.56 83 LEU A N 1
ATOM 635 C CA . LEU A 1 83 ? -11.199 -16.252 3.088 1.00 81.56 83 LEU A CA 1
ATOM 636 C C . LEU A 1 83 ? -11.583 -15.870 4.530 1.00 81.56 83 LEU A C 1
ATOM 638 O O . LEU A 1 83 ? -12.334 -14.919 4.741 1.00 81.56 83 LEU A O 1
ATOM 642 N N . LEU A 1 84 ? -11.063 -16.600 5.516 1.00 82.56 84 LEU A N 1
ATOM 643 C CA . LEU A 1 84 ? -11.346 -16.416 6.940 1.00 82.56 84 LEU A CA 1
ATOM 644 C C . LEU A 1 84 ? -10.150 -15.848 7.721 1.00 82.56 84 LEU A C 1
ATOM 646 O O . LEU A 1 84 ? -10.271 -15.615 8.921 1.00 82.56 84 LEU A O 1
ATOM 650 N N . ILE A 1 85 ? -9.006 -15.617 7.067 1.00 88.50 85 ILE A N 1
ATOM 651 C CA . ILE A 1 85 ? -7.742 -15.263 7.722 1.00 88.50 85 ILE A CA 1
ATOM 652 C C . ILE A 1 85 ? -7.301 -13.862 7.286 1.00 88.50 85 ILE A C 1
ATOM 654 O O . ILE A 1 85 ? -7.327 -13.519 6.105 1.00 88.50 85 ILE A O 1
ATOM 658 N N . TRP A 1 86 ? -6.865 -13.052 8.250 1.00 91.12 86 TRP A N 1
ATOM 659 C CA . TRP A 1 86 ? -6.202 -11.776 7.988 1.00 91.12 86 TRP A CA 1
ATOM 660 C C . TRP A 1 86 ? -4.727 -12.002 7.669 1.00 91.12 86 TRP A C 1
ATOM 662 O O . TRP A 1 86 ? -3.985 -12.536 8.494 1.00 91.12 86 TRP A O 1
ATOM 672 N N . VAL A 1 87 ? -4.295 -11.567 6.490 1.00 92.25 87 VAL A N 1
ATOM 673 C CA . VAL A 1 87 ? -2.927 -11.748 6.000 1.00 92.25 87 VAL A CA 1
ATOM 674 C C . VAL A 1 87 ? -2.258 -10.389 5.840 1.00 92.25 87 VAL A C 1
ATOM 676 O O . VAL A 1 87 ? -2.843 -9.467 5.277 1.00 92.25 87 VAL A O 1
ATOM 679 N N . THR A 1 88 ? -1.032 -10.251 6.338 1.00 93.94 88 THR A N 1
ATOM 680 C CA . THR A 1 88 ? -0.240 -9.026 6.186 1.00 93.94 88 THR A CA 1
ATOM 681 C C . THR A 1 88 ? 0.305 -8.897 4.766 1.00 93.94 88 THR A C 1
ATOM 683 O O . THR A 1 88 ? 0.721 -9.879 4.145 1.00 93.94 88 THR A O 1
ATOM 686 N N . LEU A 1 89 ? 0.316 -7.668 4.257 1.00 94.50 89 LEU A N 1
ATOM 687 C CA . LEU A 1 89 ? 0.921 -7.330 2.970 1.00 94.50 89 LEU A CA 1
ATOM 688 C C . LEU A 1 89 ? 2.324 -6.762 3.199 1.00 94.50 89 LEU A C 1
ATOM 690 O O . LEU A 1 89 ? 2.516 -6.016 4.151 1.00 94.50 89 LEU A O 1
ATOM 694 N N . SER A 1 90 ? 3.290 -7.113 2.345 1.00 94.50 90 SER A N 1
ATOM 695 C CA . SER A 1 90 ? 4.689 -6.661 2.452 1.00 94.50 90 SER A CA 1
ATOM 696 C C . SER A 1 90 ? 5.154 -5.817 1.268 1.00 94.50 90 SER A C 1
ATOM 698 O O . SER A 1 90 ? 5.902 -4.853 1.447 1.00 94.50 90 SER A O 1
ATOM 700 N N . ASP A 1 91 ? 4.720 -6.175 0.060 1.00 95.94 91 ASP A N 1
ATOM 701 C CA . ASP A 1 91 ? 5.129 -5.524 -1.179 1.00 95.94 91 ASP A CA 1
ATOM 702 C C . ASP A 1 91 ? 3.916 -5.313 -2.080 1.00 95.94 91 ASP A C 1
ATOM 704 O O . ASP A 1 91 ? 3.044 -6.177 -2.178 1.00 95.94 91 ASP A O 1
ATOM 708 N N . ILE A 1 92 ? 3.902 -4.194 -2.793 1.00 95.44 92 ILE A N 1
ATOM 709 C CA . ILE A 1 92 ? 2.938 -3.897 -3.850 1.00 95.44 92 ILE A CA 1
ATOM 710 C C . ILE A 1 92 ? 3.730 -3.414 -5.056 1.00 95.44 92 ILE A C 1
ATOM 712 O O . ILE A 1 92 ? 4.662 -2.638 -4.889 1.00 95.44 92 ILE A O 1
ATOM 716 N N . TYR A 1 93 ? 3.416 -3.861 -6.264 1.00 94.81 93 TYR A N 1
ATOM 717 C CA . TYR A 1 93 ? 4.077 -3.346 -7.461 1.00 94.81 93 TYR A CA 1
ATOM 718 C C . TYR A 1 93 ? 3.175 -3.410 -8.685 1.00 94.81 93 TYR A C 1
ATOM 720 O O . TYR A 1 93 ? 2.311 -4.279 -8.786 1.00 94.81 93 TYR A O 1
ATOM 728 N N . VAL A 1 94 ? 3.406 -2.495 -9.614 1.00 93.81 94 VAL A N 1
ATOM 729 C CA . VAL A 1 94 ? 2.861 -2.524 -10.971 1.00 93.81 94 VAL A CA 1
ATOM 730 C C . VAL A 1 94 ? 3.958 -3.074 -11.881 1.00 93.81 94 VAL A C 1
ATOM 732 O O . VAL A 1 94 ? 5.129 -2.732 -11.711 1.00 93.81 94 VAL A O 1
ATOM 735 N N . ASP A 1 95 ? 3.610 -3.982 -12.793 1.00 84.62 95 ASP A N 1
ATOM 736 C CA . ASP A 1 95 ? 4.597 -4.559 -13.715 1.00 84.62 95 ASP A CA 1
ATOM 737 C C . ASP A 1 95 ? 5.217 -3.479 -14.623 1.00 84.62 95 ASP A C 1
ATOM 739 O O . ASP A 1 95 ? 4.539 -2.533 -15.021 1.00 84.62 95 ASP A O 1
ATOM 743 N N . ASP A 1 96 ? 6.491 -3.653 -14.986 1.00 77.94 96 ASP A N 1
ATOM 744 C CA . ASP A 1 96 ? 7.209 -2.844 -15.978 1.00 77.94 96 ASP A CA 1
ATOM 745 C C . ASP A 1 96 ? 7.812 -3.794 -17.038 1.00 77.94 96 ASP A C 1
ATOM 747 O O . ASP A 1 96 ? 8.644 -4.635 -16.680 1.00 77.94 96 ASP A O 1
ATOM 751 N N . PRO A 1 97 ? 7.372 -3.750 -18.313 1.00 80.50 97 PRO A N 1
ATOM 752 C C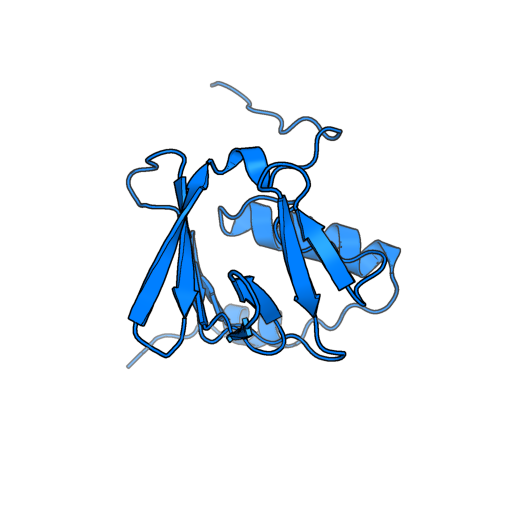A . PRO A 1 97 ? 6.408 -2.812 -18.897 1.00 80.50 97 PRO A CA 1
ATOM 753 C C . PRO A 1 97 ? 4.980 -2.982 -18.349 1.00 80.50 97 PRO A C 1
ATOM 755 O O . PRO A 1 97 ? 4.567 -4.084 -17.992 1.00 80.50 97 PRO A O 1
ATOM 758 N N . ALA A 1 98 ? 4.217 -1.883 -18.317 1.00 81.62 98 ALA A N 1
ATOM 759 C CA . ALA A 1 98 ? 2.885 -1.823 -17.714 1.00 81.62 98 ALA A CA 1
ATOM 760 C C . ALA A 1 98 ? 1.902 -2.835 -18.329 1.00 81.62 98 ALA A C 1
ATOM 762 O O . ALA A 1 98 ? 1.364 -2.633 -19.416 1.00 81.62 98 ALA A O 1
ATOM 763 N N . THR A 1 99 ? 1.612 -3.909 -17.591 1.00 85.88 99 THR A N 1
ATOM 764 C CA . THR A 1 99 ? 0.624 -4.942 -17.967 1.00 85.88 99 THR A CA 1
ATOM 765 C C . THR A 1 99 ? -0.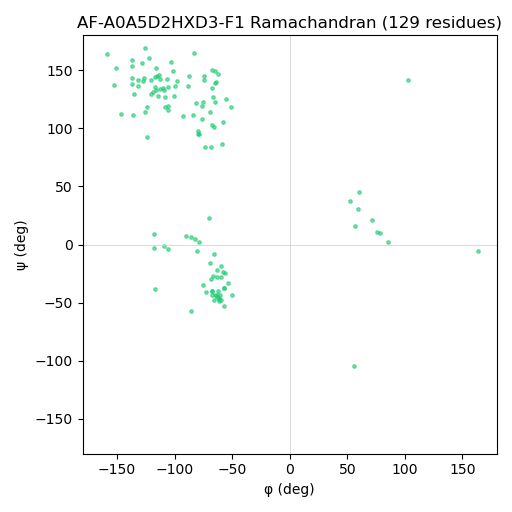821 -4.525 -17.668 1.00 85.88 99 THR A C 1
ATOM 767 O O . THR A 1 99 ? -1.760 -5.259 -17.981 1.00 85.88 99 THR A O 1
ATOM 770 N N . GLY A 1 100 ? -1.012 -3.375 -17.011 1.00 89.44 100 GLY A N 1
ATOM 771 C CA . GLY A 1 100 ? -2.301 -2.941 -16.467 1.00 89.44 100 GLY A CA 1
ATOM 772 C C . GLY A 1 100 ? -2.700 -3.665 -15.177 1.00 89.44 100 GLY A C 1
ATOM 773 O O . GLY A 1 100 ? -3.845 -3.533 -14.736 1.00 89.44 100 GLY A O 1
ATOM 774 N N . LYS A 1 101 ? -1.783 -4.427 -14.563 1.00 93.00 101 LYS A N 1
ATOM 775 C CA . LYS A 1 101 ? -2.007 -5.131 -13.298 1.00 93.00 101 LYS A CA 1
ATOM 776 C C . LYS A 1 101 ? -1.137 -4.581 -12.177 1.00 93.00 101 LYS A C 1
ATOM 778 O O . LYS A 1 101 ? 0.014 -4.208 -12.376 1.00 93.00 101 LYS A O 1
ATOM 783 N N . ILE A 1 102 ? -1.707 -4.602 -10.982 1.00 94.25 102 ILE A N 1
ATOM 784 C CA . ILE A 1 102 ? -1.035 -4.340 -9.717 1.00 94.25 102 ILE A CA 1
ATOM 785 C C . ILE A 1 102 ? -1.007 -5.633 -8.905 1.00 94.25 102 ILE A C 1
ATOM 787 O O . ILE A 1 102 ? -2.008 -6.349 -8.821 1.00 94.25 102 ILE A O 1
ATOM 791 N N . THR A 1 103 ? 0.147 -5.951 -8.331 1.00 95.12 103 THR A N 1
ATOM 792 C CA . THR A 1 103 ? 0.401 -7.191 -7.602 1.00 95.12 103 THR A CA 1
ATOM 793 C C . THR A 1 103 ? 0.754 -6.902 -6.154 1.00 95.12 103 THR A C 1
ATOM 795 O O . THR A 1 103 ? 1.641 -6.105 -5.869 1.00 95.12 103 THR A O 1
ATOM 798 N N . PHE A 1 104 ? 0.098 -7.613 -5.244 1.00 95.12 104 PHE A N 1
ATOM 799 C CA . PHE A 1 104 ? 0.291 -7.552 -3.802 1.00 95.12 104 PHE A CA 1
ATOM 800 C C . PHE A 1 104 ? 0.972 -8.837 -3.346 1.00 95.12 104 PHE A C 1
ATOM 802 O O . PHE A 1 104 ? 0.548 -9.925 -3.741 1.00 95.12 104 PHE A O 1
ATOM 809 N N . LYS A 1 105 ? 2.010 -8.728 -2.516 1.00 95.50 105 LYS A N 1
ATOM 810 C CA . LYS A 1 105 ? 2.715 -9.867 -1.924 1.00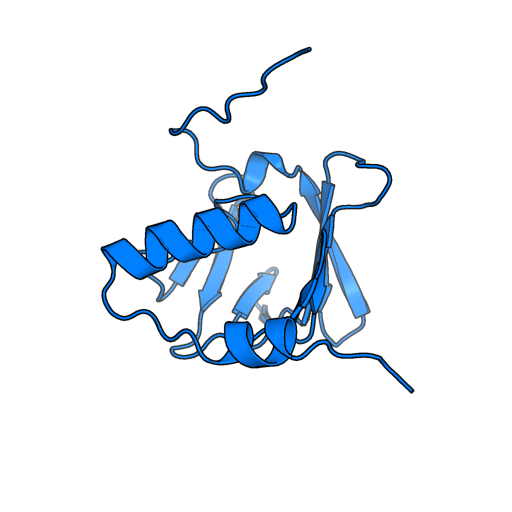 95.50 105 LYS A CA 1
ATOM 811 C C . LYS A 1 105 ? 2.566 -9.889 -0.415 1.00 95.50 105 LYS A C 1
ATOM 813 O O . LYS A 1 105 ? 2.455 -8.848 0.233 1.00 95.50 105 LYS A O 1
ATOM 818 N N . THR A 1 106 ? 2.628 -11.093 0.129 1.00 94.25 1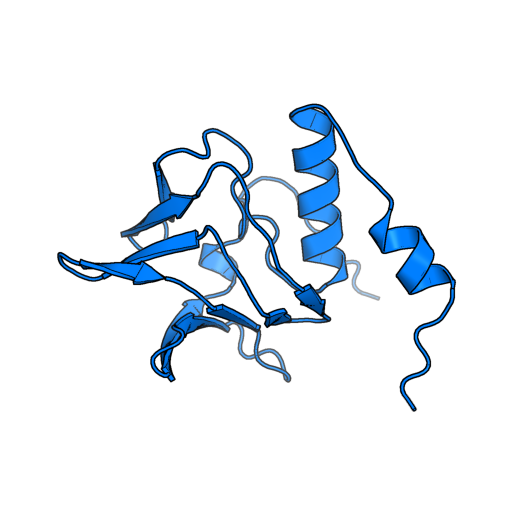06 THR A N 1
ATOM 819 C CA . THR A 1 106 ? 2.706 -11.346 1.564 1.00 94.25 106 THR A CA 1
ATOM 820 C C . THR A 1 106 ? 4.145 -11.708 1.947 1.00 94.25 106 THR A C 1
ATOM 822 O O . THR A 1 106 ? 4.887 -12.232 1.107 1.00 94.25 106 THR A O 1
ATOM 825 N N . PRO A 1 107 ? 4.547 -11.529 3.221 1.00 92.56 107 PRO A N 1
ATOM 826 C CA . PRO A 1 107 ? 5.862 -11.964 3.701 1.00 92.56 107 PRO A CA 1
ATOM 827 C C . PRO A 1 107 ? 6.139 -13.460 3.479 1.00 92.56 107 PRO A C 1
ATOM 829 O O . PRO A 1 107 ? 7.291 -13.870 3.381 1.00 92.56 107 PRO A O 1
ATOM 832 N N . ALA A 1 108 ? 5.083 -14.275 3.379 1.00 90.12 108 ALA A N 1
ATOM 833 C CA . ALA A 1 108 ? 5.164 -15.712 3.124 1.00 90.12 108 ALA A CA 1
ATOM 834 C C . ALA A 1 108 ? 5.407 -16.065 1.640 1.00 90.12 108 ALA A C 1
ATOM 836 O O . ALA A 1 108 ? 5.435 -17.241 1.288 1.00 90.12 108 ALA A O 1
ATOM 837 N N . GLY A 1 109 ? 5.555 -15.069 0.758 1.00 87.81 109 GLY A N 1
ATOM 838 C CA . GLY A 1 109 ? 5.831 -15.266 -0.668 1.00 87.81 109 GLY A CA 1
ATOM 839 C C . GLY A 1 109 ? 4.594 -15.501 -1.540 1.00 87.81 109 GLY A C 1
ATOM 840 O O . GLY A 1 109 ? 4.732 -15.673 -2.751 1.00 87.81 109 GLY A O 1
ATOM 841 N N . LEU A 1 110 ? 3.384 -15.469 -0.969 1.00 90.88 110 LEU A N 1
ATOM 842 C CA . LEU A 1 110 ? 2.148 -15.519 -1.750 1.00 90.88 110 LEU A CA 1
ATOM 843 C C . LEU A 1 110 ? 1.912 -14.173 -2.439 1.00 90.88 110 LEU A C 1
ATOM 845 O O . LEU A 1 110 ? 2.215 -13.121 -1.876 1.00 90.88 110 LEU A O 1
ATOM 849 N N . SER A 1 111 ? 1.345 -14.202 -3.645 1.00 93.50 111 SER A N 1
ATOM 850 C CA . SER A 1 111 ? 0.978 -12.991 -4.372 1.00 93.50 111 SER A CA 1
ATOM 851 C C . SER A 1 111 ? -0.394 -13.081 -5.034 1.00 93.50 111 SER A C 1
ATOM 853 O O . SER A 1 111 ? -0.891 -14.166 -5.354 1.00 93.50 111 SER A O 1
ATOM 855 N N . ARG A 1 112 ? -1.016 -11.915 -5.214 1.00 91.94 112 ARG A N 1
ATOM 856 C CA . ARG A 1 112 ? -2.288 -11.726 -5.918 1.00 91.94 112 ARG A CA 1
ATOM 857 C C . ARG A 1 112 ? -2.183 -10.508 -6.818 1.00 91.94 112 ARG A C 1
ATOM 859 O O . ARG A 1 112 ? -1.663 -9.485 -6.382 1.00 91.94 112 ARG A O 1
ATOM 866 N N . SER A 1 113 ? -2.720 -10.608 -8.027 1.00 94.38 113 SER A N 1
ATOM 867 C CA . SER A 1 113 ? -2.726 -9.511 -8.992 1.00 94.38 113 SER A CA 1
ATOM 868 C C . SER A 1 113 ? -4.149 -9.136 -9.374 1.00 94.38 113 SER A C 1
ATOM 870 O O . SER A 1 113 ? -5.002 -10.005 -9.551 1.00 94.38 113 SER A O 1
ATOM 872 N N . TYR A 1 114 ? -4.377 -7.842 -9.541 1.00 93.50 114 TYR A N 1
ATOM 873 C CA . TYR A 1 114 ? -5.666 -7.238 -9.858 1.00 93.50 114 TYR A CA 1
ATOM 874 C C . TYR A 1 114 ? -5.464 -6.156 -10.929 1.00 93.50 114 TYR A C 1
ATOM 876 O O . TYR A 1 114 ? -4.342 -5.673 -11.089 1.00 93.50 114 TYR A O 1
ATOM 884 N N . PRO A 1 115 ? -6.500 -5.767 -11.688 1.00 93.25 115 PRO A N 1
ATOM 885 C CA . PRO A 1 115 ? -6.382 -4.644 -12.613 1.00 93.25 115 PRO A CA 1
ATOM 886 C C . PRO A 1 115 ? -6.115 -3.339 -11.848 1.00 93.25 115 PRO A C 1
ATOM 888 O O . PRO A 1 115 ? -6.715 -3.103 -10.801 1.00 93.25 115 PRO A O 1
ATOM 891 N N . VAL A 1 116 ? -5.240 -2.478 -12.377 1.00 92.06 116 VAL A N 1
ATOM 892 C CA . VAL A 1 116 ? -4.907 -1.172 -11.766 1.00 92.06 116 VAL A CA 1
ATOM 893 C C . VAL A 1 116 ? -6.158 -0.309 -11.568 1.00 92.06 116 VAL A C 1
ATOM 895 O O . VAL A 1 116 ? -6.319 0.305 -10.516 1.00 92.06 116 VAL A O 1
ATOM 898 N N . SER A 1 117 ? -7.097 -0.357 -12.516 1.00 90.50 117 SER A N 1
ATOM 899 C CA . SER A 1 117 ? -8.371 0.375 -12.474 1.00 90.50 117 SER A CA 1
ATOM 900 C C . SER A 1 117 ? -9.262 0.030 -11.275 1.00 90.50 117 SER A C 1
ATOM 902 O O . SER A 1 117 ? -10.144 0.812 -10.913 1.00 90.50 117 SER A O 1
ATOM 904 N N . ALA A 1 118 ? -9.034 -1.114 -10.616 1.00 90.62 118 ALA A N 1
ATOM 905 C CA . ALA A 1 118 ? -9.734 -1.461 -9.382 1.00 90.62 118 ALA A CA 1
ATOM 906 C C . ALA A 1 118 ? -9.340 -0.580 -8.184 1.00 90.62 118 ALA A C 1
ATOM 908 O O . ALA A 1 118 ? -10.058 -0.552 -7.188 1.00 90.62 118 ALA A O 1
ATOM 909 N N . PHE A 1 119 ? -8.221 0.136 -8.290 1.00 90.19 119 PHE A N 1
ATOM 910 C CA . PHE A 1 119 ? -7.664 1.000 -7.248 1.00 90.19 119 PHE A CA 1
ATOM 911 C C . PHE A 1 119 ? -7.607 2.462 -7.694 1.00 90.19 119 PHE A C 1
ATOM 913 O O . PHE A 1 119 ? -7.004 3.295 -7.025 1.00 90.19 119 PHE A O 1
ATOM 920 N N . GLU A 1 120 ? -8.207 2.796 -8.833 1.00 87.69 120 GLU A N 1
ATOM 921 C CA . GLU A 1 120 ? -8.379 4.177 -9.268 1.00 87.69 120 GLU A CA 1
ATOM 922 C C . GLU A 1 120 ? -9.692 4.740 -8.715 1.00 87.69 120 GLU A C 1
ATOM 924 O O . GLU A 1 120 ? -10.738 4.080 -8.738 1.00 87.69 120 GLU A O 1
ATOM 929 N N . ILE A 1 121 ? -9.622 5.978 -8.224 1.00 80.31 121 ILE A N 1
ATOM 930 C CA . ILE A 1 121 ? -10.777 6.774 -7.807 1.00 80.31 121 ILE A CA 1
ATOM 931 C C . ILE A 1 121 ? -11.522 7.291 -9.045 1.00 80.31 121 ILE A C 1
ATOM 933 O O . ILE A 1 121 ? -10.944 7.978 -9.887 1.00 80.31 121 ILE A O 1
ATOM 937 N N . GLU A 1 122 ? -12.810 6.965 -9.156 1.00 62.56 122 GLU A N 1
ATOM 938 C CA . GLU A 1 122 ? -13.708 7.517 -10.176 1.00 62.56 122 GLU A CA 1
ATOM 939 C C . GLU A 1 122 ? -14.132 8.924 -9.740 1.00 62.56 122 GLU A C 1
ATOM 941 O O . GLU A 1 122 ? -15.040 9.071 -8.927 1.00 62.56 122 GLU A O 1
ATOM 946 N N . GLY A 1 123 ? -13.437 9.964 -10.216 1.00 55.75 123 GLY A N 1
ATOM 947 C CA . GLY A 1 123 ? -13.831 11.341 -9.885 1.00 55.75 123 GLY A CA 1
ATOM 948 C C . GLY A 1 123 ? -12.830 12.473 -10.116 1.00 55.75 123 GLY A C 1
ATOM 949 O O . GLY A 1 123 ? -13.225 13.620 -9.964 1.00 55.75 123 GLY A O 1
ATOM 950 N N . GLU A 1 124 ? -11.580 12.221 -10.507 1.00 46.00 124 GLU A N 1
ATOM 951 C CA . GLU A 1 124 ? -10.652 13.303 -10.880 1.00 46.00 124 GLU A CA 1
ATOM 952 C C . GLU A 1 124 ? -9.901 12.905 -12.150 1.00 46.00 124 GLU A C 1
ATOM 954 O O . GLU A 1 124 ? -9.109 11.962 -12.134 1.00 46.00 124 GLU A O 1
ATOM 959 N N . GLU A 1 125 ? -10.181 13.585 -13.262 1.00 41.31 125 GLU A N 1
ATOM 960 C CA . GLU A 1 125 ? -9.511 13.396 -14.548 1.00 41.31 125 GLU A CA 1
ATOM 961 C C . GLU A 1 125 ? -7.989 13.463 -14.370 1.00 41.31 125 GLU A C 1
ATOM 963 O O . GLU A 1 125 ? -7.438 14.482 -13.965 1.00 41.31 125 GLU A O 1
ATOM 968 N N . SER A 1 126 ? -7.289 12.374 -14.693 1.00 40.34 126 SER A N 1
ATOM 969 C CA . SER A 1 126 ? -5.885 12.489 -15.066 1.00 40.34 126 SER A CA 1
ATOM 970 C C . SER A 1 126 ? -5.871 13.189 -16.420 1.00 40.34 126 SER A C 1
ATOM 972 O O . SER A 1 126 ? -6.343 12.614 -17.409 1.00 40.34 126 SER A O 1
ATOM 974 N N . SER A 1 127 ? -5.340 14.401 -16.489 1.00 38.56 127 SER A N 1
ATOM 975 C CA . SER A 1 127 ? -4.919 15.010 -17.744 1.00 38.56 127 SER A CA 1
ATOM 976 C C . SER A 1 127 ? -3.857 14.115 -18.391 1.00 38.56 127 SER A C 1
ATOM 978 O O . SER A 1 127 ? -2.657 14.287 -18.199 1.00 38.56 127 SER A O 1
ATOM 980 N N . LYS A 1 128 ? -4.308 13.124 -19.170 1.00 39.75 128 LYS A N 1
ATOM 981 C CA . LYS A 1 128 ? -3.530 12.548 -20.263 1.00 39.75 128 LYS A CA 1
ATOM 982 C C . LYS A 1 128 ? -3.423 13.633 -21.329 1.00 39.75 128 LYS A C 1
ATOM 984 O O . LYS A 1 128 ? -4.212 13.656 -22.272 1.00 39.75 128 LYS A O 1
ATOM 989 N N . GLU A 1 129 ? -2.459 14.534 -21.171 1.00 43.41 129 GLU A N 1
ATOM 990 C CA . GLU A 1 129 ? -1.972 15.330 -22.292 1.00 43.41 129 GLU A CA 1
ATOM 991 C C . GLU A 1 129 ? -1.249 14.360 -23.232 1.00 43.41 129 GLU A C 1
ATOM 993 O O . G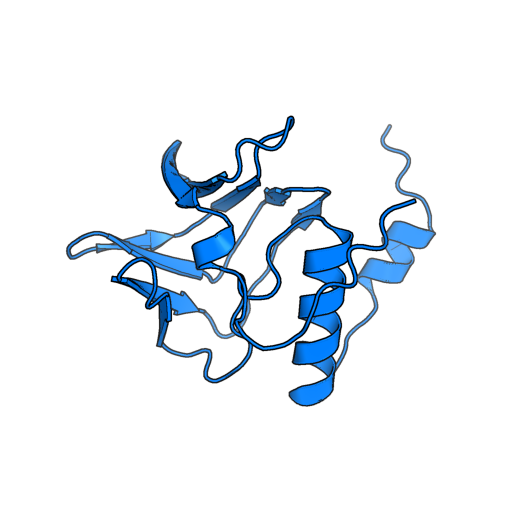LU A 1 129 ? -0.151 13.871 -22.962 1.00 43.41 129 GLU A O 1
ATOM 998 N N . LYS A 1 130 ? -1.938 14.016 -24.320 1.00 37.50 130 LYS A N 1
ATOM 999 C CA . LYS A 1 130 ? -1.291 13.557 -25.541 1.00 37.50 130 LYS A CA 1
ATOM 1000 C C . LYS A 1 130 ? -0.471 14.731 -26.068 1.00 37.50 130 LYS A C 1
ATOM 1002 O O . LYS A 1 130 ? -1.060 15.758 -26.388 1.00 37.50 130 LYS A O 1
ATOM 1007 N N . ASN A 1 131 ? 0.828 14.540 -26.246 1.00 36.69 131 ASN A N 1
ATOM 1008 C CA . ASN A 1 131 ? 1.532 15.186 -27.346 1.00 36.69 131 ASN A CA 1
ATOM 1009 C C . ASN A 1 131 ? 2.509 14.193 -27.966 1.00 36.69 131 ASN A C 1
ATOM 1011 O O . ASN A 1 131 ? 3.303 13.606 -27.198 1.00 36.69 131 ASN A O 1
#

Mean predicted aligned error: 8.77 Å

InterPro domains:
  IPR007493 Protein of unknown function DUF538 [PF04398] (52-120)
  IPR007493 Protein of unknown function DUF538 [PTHR31676] (10-121)
  IPR036758 At5g01610-like superfamily [G3DSA:2.30.240.10] (7-51)
  IPR036758 At5g01610-like superfamily [G3DSA:2.30.240.10] (52-130)
  IPR036758 At5g01610-like superfamily [SSF141562] (9-124)

pLDDT: mean 80.59, std 16.5, range [35.28, 95.94]

Secondary structure (DSSP, 8-state):
-----HHHHHHTT----SHHHHHHHHHHHHHHTT--TTSS--SSTTEEEEGGGTEEEEEEEEEEEEEETTEEEEEEEEEEEETTEEEE--EEEE-SS--SEEEEE-TTS-EEEEEGGGGS-TTS-------

Solvent-accessible surface area (backbone atoms only — not comparable to full-atom values): 7736 Å² total; per-residue (Å²): 133,84,85,76,51,69,65,65,60,53,63,76,66,71,80,78,76,58,72,70,57,42,47,54,51,50,30,51,52,27,49,77,26,63,38,51,52,39,67,64,63,79,66,75,56,62,69,43,63,44,74,77,73,73,36,48,30,38,44,47,100,64,70,48,66,48,80,46,78,29,30,38,35,70,36,41,40,41,29,37,49,56,93,92,43,80,40,57,40,26,36,37,35,42,49,85,78,77,76,59,37,33,35,41,28,28,86,85,72,52,72,51,74,45,57,43,72,57,28,46,65,92,84,68,86,76,84,78,76,84,129

Sequence (131 aa):
MSLVTEEIKASASEVYRGDEICQVKSKSLLEEMGMPRGLLPLKDIEECGFEKIGKPVSYATEVTAVIEKNRIKKLNGVKSKELLIWVTLSDIYVDDPATGKITFKTPAGLSRSYPVSAFEIEGEESSKEKN

Radius of gyration: 15.35 Å; Cα contacts (8 Å, |Δi|>4): 202; chains: 1; bounding box: 43×34×41 Å

Foldseek 3Di:
DDPPDVVVVVVVPDDDDDQVVCLVVQLVVCVVLVAASQQDPSPPQAWDALPLVRKIKHFAPDWDWDGHRQKTAQTPRIWIDDPNDTFDWGMWGADVVGPQKIKTAGPVGDIDIDGSVSRHDDDDDDPPPDD